Protein AF-A0A937BS27-F1 (afdb_monomer_lite)

Sequence (118 aa):
MKKFSLFVVASVIVLVSCSKSSGGGTTNPGGFVPDCTTAKTFSADVLPIITSSCAVAGCHASGSFNGPGALTNFAQVSAAKSSIRSAVAAGTMPKTGSLSAAQKSAIVCWIDAGAANN

pLDDT: mean 85.56, std 19.28, range [40.44, 98.62]

Radius of gyration: 21.86 Å; chains: 1; bounding box: 82×33×34 Å

Secondary structure (DSSP, 8-state):
----------------------------TT------SS---IIIIIHHHHHHHTS-TTTTSTT--STT---SSHHHHHHTHHHHHHHHHHT--SSSS---HHHHHHHHHHHHTT----

Structure (mmCIF, N/CA/C/O backbone):
data_AF-A0A937BS27-F1
#
_entry.id   AF-A0A937BS27-F1
#
loop_
_atom_site.group_PDB
_atom_site.id
_atom_site.type_symbol
_atom_site.label_atom_id
_atom_site.label_alt_id
_atom_site.label_comp_id
_atom_site.label_asym_id
_atom_site.label_entity_id
_atom_site.label_seq_id
_atom_site.pdbx_PDB_ins_code
_atom_site.Cartn_x
_atom_site.Cartn_y
_atom_site.Cartn_z
_atom_site.occupancy
_atom_site.B_iso_or_equiv
_atom_site.auth_seq_id
_atom_site.auth_comp_id
_atom_site.auth_asym_id
_atom_site.auth_atom_id
_atom_site.pdbx_PDB_model_num
ATOM 1 N N . MET A 1 1 ? 69.633 9.240 -17.815 1.00 40.94 1 MET A N 1
ATOM 2 C CA .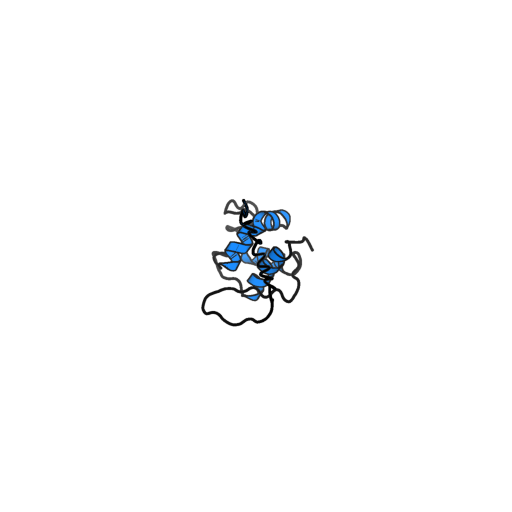 MET A 1 1 ? 68.744 9.018 -18.977 1.00 40.94 1 MET A CA 1
ATOM 3 C C . MET A 1 1 ? 67.801 7.861 -18.685 1.00 40.94 1 MET A C 1
ATOM 5 O O . MET A 1 1 ? 68.317 6.772 -18.504 1.00 40.94 1 MET A O 1
ATOM 9 N N . LYS A 1 2 ? 66.477 8.111 -18.723 1.00 46.69 2 LYS A N 1
ATOM 10 C CA . LYS A 1 2 ? 65.360 7.134 -18.731 1.00 46.69 2 LYS A CA 1
ATOM 11 C C . LYS A 1 2 ? 65.286 6.217 -17.477 1.00 46.69 2 LYS A C 1
ATOM 13 O O . LYS A 1 2 ? 66.284 5.672 -17.048 1.00 46.69 2 LYS A O 1
ATOM 18 N N . LYS A 1 3 ? 64.144 5.943 -16.841 1.00 46.56 3 LYS A N 1
ATOM 19 C CA . LYS A 1 3 ? 62.811 5.615 -17.373 1.00 46.56 3 LYS A CA 1
ATOM 20 C C . LYS A 1 3 ? 61.772 5.975 -16.293 1.00 46.56 3 LYS A C 1
ATOM 22 O O . LYS A 1 3 ? 61.862 5.471 -15.179 1.00 46.56 3 LYS A O 1
ATOM 27 N N . PHE A 1 4 ? 60.830 6.859 -16.610 1.00 50.81 4 PHE A N 1
ATOM 28 C CA . PHE A 1 4 ? 59.700 7.197 -15.741 1.00 50.81 4 PHE A CA 1
ATOM 29 C C . PHE A 1 4 ? 58.688 6.049 -15.853 1.00 50.81 4 PHE A C 1
ATOM 31 O O . PHE A 1 4 ? 58.150 5.815 -16.935 1.00 50.81 4 PHE A O 1
ATOM 38 N N . SER A 1 5 ? 58.516 5.271 -14.783 1.00 46.62 5 SER A N 1
ATOM 39 C CA . SER A 1 5 ? 57.571 4.150 -14.767 1.00 46.62 5 SER A CA 1
ATOM 40 C C . SER A 1 5 ? 56.149 4.698 -14.681 1.00 46.62 5 SER A C 1
ATOM 42 O O . SER A 1 5 ? 55.771 5.332 -13.698 1.00 46.62 5 SER A O 1
ATOM 44 N N . LEU A 1 6 ? 55.392 4.489 -15.754 1.00 46.66 6 LEU A N 1
ATOM 45 C CA . LEU A 1 6 ? 54.004 4.890 -15.926 1.00 46.66 6 LEU A CA 1
ATOM 46 C C . LEU A 1 6 ? 53.112 3.999 -15.038 1.00 46.66 6 LEU A C 1
ATOM 48 O O . LEU A 1 6 ? 52.943 2.814 -15.320 1.00 46.66 6 LEU A O 1
ATOM 52 N N . PHE A 1 7 ? 52.550 4.550 -13.960 1.00 47.56 7 PHE A N 1
ATOM 53 C CA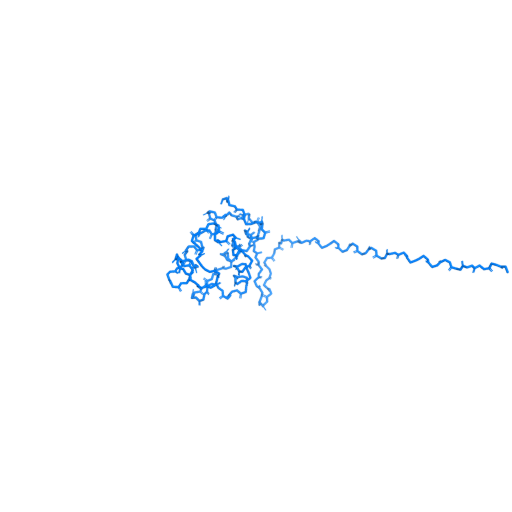 . PHE A 1 7 ? 51.508 3.879 -13.179 1.00 47.56 7 PHE A CA 1
ATOM 54 C C . PHE A 1 7 ? 50.194 3.910 -13.971 1.00 47.56 7 PHE A C 1
ATOM 56 O O . PHE A 1 7 ? 49.441 4.879 -13.922 1.00 47.56 7 PHE A O 1
ATOM 63 N N . VAL A 1 8 ? 49.922 2.844 -14.724 1.00 53.34 8 VAL A N 1
ATOM 64 C CA . VAL A 1 8 ? 48.595 2.577 -15.288 1.00 53.34 8 VAL A CA 1
ATOM 65 C C . VAL A 1 8 ? 47.761 1.928 -14.187 1.00 53.34 8 VAL A C 1
ATOM 67 O O . VAL A 1 8 ? 47.819 0.720 -13.971 1.00 53.34 8 VAL A O 1
ATOM 70 N N . VAL A 1 9 ? 47.002 2.743 -13.453 1.00 56.38 9 VAL A N 1
ATOM 71 C CA . VAL A 1 9 ? 45.943 2.257 -12.562 1.00 56.38 9 VAL A CA 1
ATOM 72 C C . VAL A 1 9 ? 44.766 1.867 -13.454 1.00 56.38 9 VAL A C 1
ATOM 74 O O . VAL A 1 9 ? 43.913 2.687 -13.783 1.00 56.38 9 VAL A O 1
ATOM 77 N N . ALA A 1 10 ? 44.769 0.619 -13.920 1.00 56.59 10 ALA A N 1
ATOM 78 C CA . ALA A 1 10 ? 43.636 0.038 -14.621 1.00 56.59 10 ALA A CA 1
ATOM 79 C C . ALA A 1 10 ? 42.499 -0.167 -13.612 1.00 56.59 10 ALA A C 1
ATOM 81 O O . ALA A 1 10 ? 42.590 -0.993 -12.702 1.00 56.59 10 ALA A O 1
ATOM 82 N N . SER A 1 11 ? 41.455 0.646 -13.761 1.00 58.88 11 SER A N 1
ATOM 83 C CA . SER A 1 11 ? 40.210 0.590 -13.011 1.00 58.88 11 SER A CA 1
ATOM 84 C C . SER A 1 11 ? 39.641 -0.826 -12.979 1.00 58.88 11 SER A C 1
ATOM 86 O O . SER A 1 11 ? 39.311 -1.420 -14.004 1.00 58.88 11 SER A O 1
ATOM 88 N N . VAL A 1 12 ? 39.495 -1.335 -11.763 1.00 61.19 12 VAL A N 1
ATOM 89 C CA . VAL A 1 12 ? 38.748 -2.543 -11.432 1.00 61.19 12 VAL A CA 1
ATOM 90 C C . VAL A 1 12 ? 37.269 -2.268 -11.717 1.00 61.19 12 VAL A C 1
ATOM 92 O O . VAL A 1 12 ? 36.560 -1.698 -10.892 1.00 61.19 12 VAL A O 1
ATOM 95 N N . ILE A 1 13 ? 36.801 -2.634 -12.911 1.00 64.50 13 ILE A N 1
ATOM 96 C CA . ILE A 1 13 ? 35.370 -2.683 -13.221 1.00 64.50 13 ILE A CA 1
ATOM 97 C C . ILE A 1 13 ? 34.870 -4.056 -12.770 1.00 64.50 13 ILE A C 1
ATOM 99 O O . ILE A 1 13 ? 34.873 -5.030 -13.519 1.00 64.50 13 ILE A O 1
ATOM 103 N N . VAL A 1 14 ? 34.455 -4.132 -11.509 1.00 59.16 14 VAL A N 1
ATOM 104 C CA . VAL A 1 14 ? 33.684 -5.263 -10.990 1.00 59.16 14 VAL A CA 1
ATOM 105 C C . VAL A 1 14 ? 32.234 -5.046 -11.415 1.00 59.16 14 VAL A C 1
ATOM 107 O O . VAL A 1 14 ? 31.465 -4.365 -10.742 1.00 59.16 14 VAL A O 1
ATOM 110 N N . LEU A 1 15 ? 31.857 -5.609 -12.566 1.00 61.12 15 LEU A N 1
ATOM 111 C CA . LEU A 1 15 ? 30.451 -5.794 -12.924 1.00 61.12 15 LEU A CA 1
ATOM 112 C C . LEU A 1 15 ? 29.905 -6.980 -12.124 1.00 61.12 15 LEU A C 1
ATOM 114 O O . LEU A 1 15 ? 29.778 -8.093 -12.631 1.00 61.12 15 LEU A O 1
ATOM 118 N N . VAL A 1 16 ? 29.582 -6.742 -10.851 1.00 62.88 16 VAL A N 1
ATOM 119 C CA . VAL A 1 16 ? 28.670 -7.620 -10.111 1.00 62.8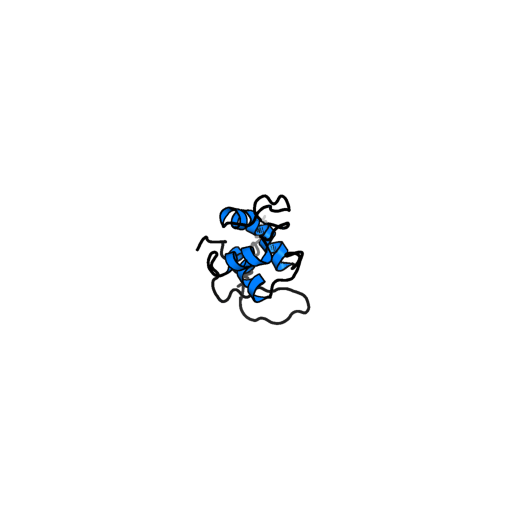8 16 VAL A CA 1
ATOM 120 C C . VAL A 1 16 ? 27.283 -7.427 -10.718 1.00 62.88 16 VAL A C 1
ATOM 122 O O . VAL A 1 16 ? 26.537 -6.512 -10.377 1.00 62.88 16 VAL A O 1
ATOM 125 N N . SER A 1 17 ? 26.964 -8.282 -11.687 1.00 60.28 17 SER A N 1
ATOM 126 C CA . SER A 1 17 ? 25.605 -8.468 -12.178 1.00 60.28 17 SER A CA 1
ATOM 127 C C . SER A 1 17 ? 24.849 -9.304 -11.148 1.00 60.28 17 SER A C 1
ATOM 129 O O . SER A 1 17 ? 24.943 -10.530 -11.120 1.00 60.28 17 SER A O 1
ATOM 131 N N . CYS A 1 18 ? 24.132 -8.636 -10.246 1.00 61.88 18 CYS A N 1
ATOM 132 C CA . CYS A 1 18 ? 23.136 -9.295 -9.413 1.00 61.88 18 CYS A CA 1
ATOM 133 C C . CYS A 1 18 ? 21.871 -9.508 -10.247 1.00 61.88 18 CYS A C 1
ATOM 135 O O . CYS A 1 18 ? 20.975 -8.665 -10.272 1.00 61.88 18 CYS A O 1
ATOM 137 N N . SER A 1 19 ? 21.781 -10.660 -10.910 1.00 58.69 19 SER A N 1
ATOM 138 C CA . SER A 1 19 ? 20.506 -11.178 -11.398 1.00 58.69 19 SER A CA 1
ATOM 139 C C . SER A 1 19 ? 19.615 -11.436 -10.184 1.00 58.69 19 SER A C 1
ATOM 141 O O . SER A 1 19 ? 19.852 -12.374 -9.421 1.00 58.69 19 SER A O 1
ATOM 143 N N . LYS A 1 20 ? 18.595 -10.599 -9.967 1.00 50.12 20 LYS A N 1
ATOM 144 C 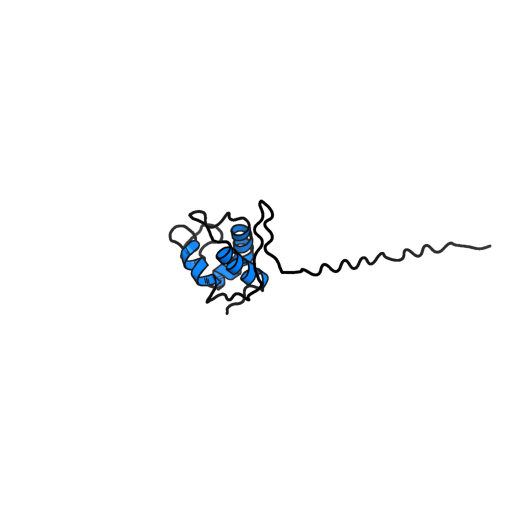CA . LYS A 1 20 ? 17.543 -10.872 -8.983 1.00 50.12 20 LYS A CA 1
ATOM 145 C C . LYS A 1 20 ? 16.745 -12.081 -9.480 1.00 50.12 20 LYS A C 1
ATOM 147 O O . LYS A 1 20 ? 15.770 -11.933 -10.208 1.00 50.12 20 LYS A O 1
ATOM 152 N N . SER A 1 21 ? 17.203 -13.279 -9.120 1.00 46.81 21 SER A N 1
ATOM 153 C CA . SER A 1 21 ? 16.450 -14.514 -9.309 1.00 46.81 21 SER A CA 1
ATOM 154 C C . SER A 1 21 ? 15.253 -14.479 -8.361 1.00 46.81 21 SER A C 1
ATOM 156 O O . SER A 1 21 ? 15.403 -14.547 -7.141 1.00 46.81 21 SER A O 1
ATOM 158 N N . SER A 1 22 ? 14.068 -14.274 -8.928 1.00 66.44 22 SER A N 1
ATOM 159 C CA . SER A 1 22 ? 12.791 -14.383 -8.231 1.00 66.44 22 SER A CA 1
ATOM 160 C C . SER A 1 22 ? 12.287 -15.806 -8.437 1.00 66.44 22 SER A C 1
ATOM 162 O O . SER A 1 22 ? 11.847 -16.148 -9.530 1.00 66.44 22 SER A O 1
ATOM 164 N N . GLY A 1 23 ? 12.368 -16.642 -7.408 1.00 51.97 23 GLY A N 1
ATOM 165 C CA . GLY A 1 23 ? 11.796 -17.982 -7.454 1.00 51.97 23 GLY A CA 1
ATOM 166 C C . GLY A 1 23 ? 12.229 -18.828 -6.267 1.00 51.97 23 GLY A C 1
ATOM 167 O O . GLY A 1 23 ? 13.411 -19.114 -6.114 1.00 51.97 23 GLY A O 1
ATOM 168 N N . GLY A 1 24 ? 11.258 -19.237 -5.451 1.00 44.34 24 GLY A N 1
ATOM 169 C CA . GLY A 1 24 ? 11.448 -20.227 -4.395 1.00 44.34 24 GLY A CA 1
ATOM 170 C C . GLY A 1 24 ? 11.221 -19.661 -3.001 1.00 44.34 24 GLY A C 1
ATOM 171 O O . GLY A 1 24 ? 12.137 -19.145 -2.364 1.00 44.34 24 GLY A O 1
ATOM 172 N N . GLY A 1 25 ? 9.987 -19.796 -2.512 1.00 59.28 25 GLY A N 1
ATOM 173 C CA . GLY A 1 25 ? 9.698 -19.729 -1.087 1.00 59.28 25 GLY A CA 1
ATOM 174 C C . GLY A 1 25 ? 10.476 -20.826 -0.368 1.00 59.28 25 GLY A C 1
ATOM 175 O O . GLY A 1 25 ? 10.050 -21.974 -0.320 1.00 59.28 25 GLY A O 1
ATOM 176 N N . THR A 1 26 ? 11.625 -20.454 0.183 1.00 40.44 26 THR A N 1
ATOM 177 C CA . THR A 1 26 ? 12.373 -21.244 1.159 1.00 40.44 26 THR A CA 1
ATOM 178 C C . THR A 1 26 ? 12.389 -20.455 2.453 1.00 40.44 26 THR A C 1
ATOM 180 O O . THR A 1 26 ? 12.870 -19.325 2.527 1.00 40.44 26 THR A O 1
ATOM 183 N N . THR A 1 27 ? 11.770 -21.058 3.457 1.00 50.44 27 THR A N 1
ATOM 184 C CA . THR A 1 27 ? 11.615 -20.586 4.825 1.00 50.44 27 THR A CA 1
ATOM 185 C C . THR A 1 27 ? 12.974 -20.284 5.455 1.00 50.44 27 THR A C 1
ATOM 187 O O . THR A 1 27 ? 13.618 -21.173 6.008 1.00 50.44 27 THR A O 1
ATOM 190 N N . ASN A 1 28 ? 13.401 -19.022 5.416 1.00 45.88 28 ASN A N 1
ATOM 191 C CA . ASN A 1 28 ? 14.286 -18.505 6.454 1.00 45.88 28 ASN A CA 1
ATOM 192 C C . ASN A 1 28 ? 13.453 -18.351 7.736 1.00 45.88 28 ASN A C 1
ATOM 194 O O . ASN A 1 28 ? 12.343 -17.810 7.662 1.00 45.88 28 ASN A O 1
ATOM 198 N N . PRO A 1 29 ? 13.946 -18.778 8.909 1.00 49.31 29 PRO A N 1
ATOM 199 C CA . PRO A 1 29 ? 13.243 -18.558 10.162 1.00 49.31 29 PRO A CA 1
ATOM 200 C C . PRO A 1 29 ? 13.354 -17.067 10.523 1.00 49.31 29 PRO A C 1
ATOM 202 O O . PRO A 1 29 ? 14.267 -16.661 11.231 1.00 49.31 29 PRO A O 1
ATOM 205 N N . GLY A 1 30 ? 12.458 -16.228 9.986 1.00 59.91 30 GLY A N 1
ATOM 206 C CA . GLY A 1 30 ? 12.243 -14.861 10.483 1.00 59.91 30 GLY A CA 1
ATOM 207 C C . GLY A 1 30 ? 12.004 -13.738 9.465 1.00 59.91 30 GLY A C 1
ATOM 208 O O . GLY A 1 30 ? 11.758 -12.616 9.898 1.00 59.91 30 GLY A O 1
ATOM 209 N N . GLY A 1 31 ? 12.048 -13.975 8.147 1.00 72.75 31 GLY A N 1
ATOM 210 C CA . GLY A 1 31 ? 11.916 -12.902 7.143 1.00 72.75 31 GLY A CA 1
ATOM 211 C C . GLY A 1 31 ? 10.747 -13.086 6.172 1.00 72.75 31 GLY A C 1
ATOM 212 O O . GLY A 1 31 ? 10.619 -14.143 5.561 1.00 72.75 31 GLY A O 1
ATOM 213 N N . PHE A 1 32 ? 9.917 -12.051 5.987 1.00 88.50 32 PHE A N 1
ATOM 214 C CA . PHE A 1 32 ? 8.913 -12.012 4.915 1.00 88.50 32 PHE A CA 1
ATOM 215 C C . PHE A 1 32 ? 9.599 -11.847 3.550 1.00 88.50 32 PHE A C 1
ATOM 217 O O . PHE A 1 32 ? 10.330 -10.880 3.333 1.00 88.50 32 PHE A O 1
ATOM 224 N N . VAL A 1 33 ? 9.326 -12.771 2.625 1.00 92.12 33 VAL A N 1
ATOM 225 C CA . VAL A 1 33 ? 9.751 -12.699 1.220 1.00 92.12 33 VAL A CA 1
ATOM 226 C C . VAL A 1 33 ? 8.489 -12.675 0.347 1.00 92.12 33 VAL A C 1
ATOM 228 O O . VAL A 1 33 ? 7.717 -13.631 0.413 1.00 92.12 33 VAL A O 1
ATOM 231 N N . PRO A 1 34 ? 8.236 -11.603 -0.428 1.00 94.06 34 PRO A N 1
ATOM 232 C CA . PRO A 1 34 ? 7.039 -11.503 -1.260 1.00 94.06 34 PRO A CA 1
ATOM 233 C C . PRO A 1 34 ? 7.116 -12.433 -2.481 1.00 94.06 34 PRO A C 1
ATOM 235 O O . PRO A 1 34 ? 8.145 -12.491 -3.156 1.00 94.06 34 PRO A O 1
ATOM 238 N N . ASP A 1 35 ? 6.011 -13.114 -2.792 1.00 94.88 35 ASP A N 1
ATOM 239 C CA . ASP A 1 35 ? 5.847 -13.869 -4.040 1.00 94.88 35 ASP A CA 1
ATOM 240 C C . ASP A 1 35 ? 5.239 -12.975 -5.130 1.00 94.88 35 ASP A C 1
ATOM 242 O O . ASP A 1 35 ? 4.046 -12.664 -5.112 1.00 94.88 35 ASP A O 1
ATOM 246 N N . CYS A 1 36 ? 6.083 -12.566 -6.079 1.00 95.88 36 CYS A N 1
ATOM 247 C CA . CYS A 1 36 ? 5.718 -11.698 -7.200 1.00 95.88 36 CYS A CA 1
ATOM 248 C C . CYS A 1 36 ? 5.689 -12.437 -8.545 1.00 95.88 36 CYS A C 1
ATOM 250 O O . CYS A 1 36 ? 5.846 -11.808 -9.589 1.00 95.88 36 CYS A O 1
ATOM 252 N N . THR A 1 37 ? 5.521 -13.765 -8.539 1.00 94.88 37 THR A N 1
ATOM 253 C CA . THR A 1 37 ? 5.442 -14.576 -9.772 1.00 94.88 37 THR A CA 1
ATOM 254 C C . THR A 1 37 ? 4.250 -14.201 -10.651 1.00 94.88 37 THR A C 1
ATOM 256 O O . THR A 1 37 ? 4.325 -14.302 -11.873 1.00 94.88 37 THR A O 1
ATOM 259 N N . THR A 1 38 ? 3.160 -13.734 -10.039 1.00 93.69 38 THR A N 1
ATOM 260 C CA . THR A 1 38 ? 1.971 -13.231 -10.735 1.00 93.69 38 THR A CA 1
ATOM 261 C C . THR A 1 38 ? 1.876 -11.719 -10.577 1.00 93.69 38 THR A C 1
ATOM 263 O O . THR A 1 38 ? 1.933 -11.214 -9.452 1.00 93.69 38 THR A O 1
ATOM 266 N N . ALA A 1 39 ? 1.684 -11.007 -11.691 1.00 95.50 39 ALA A N 1
ATOM 267 C CA . ALA A 1 39 ? 1.466 -9.564 -11.684 1.00 95.50 39 ALA A CA 1
ATOM 268 C C . ALA A 1 39 ? 0.230 -9.196 -10.848 1.00 95.50 39 ALA A C 1
ATOM 270 O O . ALA A 1 39 ? -0.773 -9.909 -10.860 1.00 95.50 39 ALA A O 1
ATOM 271 N N . LYS A 1 40 ? 0.324 -8.087 -10.111 1.00 97.69 40 LYS A N 1
ATOM 272 C CA . LYS A 1 40 ? -0.716 -7.611 -9.194 1.00 97.69 40 LYS A CA 1
ATOM 273 C C . LYS A 1 40 ? -1.264 -6.280 -9.668 1.00 97.69 40 LYS A C 1
ATOM 275 O O . LYS A 1 40 ? -0.500 -5.412 -10.092 1.00 97.69 40 LYS A O 1
ATOM 280 N N . THR A 1 41 ? -2.577 -6.139 -9.584 1.00 98.00 41 THR A N 1
ATOM 281 C CA . THR A 1 41 ? -3.321 -4.957 -10.012 1.00 98.00 41 THR A CA 1
ATOM 282 C C . THR A 1 41 ? -3.857 -4.185 -8.819 1.00 98.00 41 THR A C 1
ATOM 284 O O . THR A 1 41 ? -4.111 -4.753 -7.751 1.00 98.00 41 THR A O 1
ATOM 287 N N . PHE A 1 42 ? -4.030 -2.875 -8.974 1.00 98.56 42 PHE A N 1
ATOM 288 C CA . PHE A 1 42 ? -4.561 -2.077 -7.878 1.00 98.56 42 PHE A CA 1
ATOM 289 C C . PHE A 1 42 ? -6.013 -2.454 -7.580 1.00 98.56 42 PHE A C 1
ATOM 291 O O . PHE A 1 42 ? -6.351 -2.737 -6.432 1.00 98.56 42 PHE A O 1
ATOM 298 N N . SER A 1 43 ? -6.861 -2.466 -8.605 1.00 97.94 43 SER A N 1
ATOM 299 C CA . SER A 1 43 ? -8.307 -2.610 -8.460 1.00 97.94 43 SER A CA 1
ATOM 300 C C . SER A 1 43 ? -8.732 -3.998 -7.973 1.00 97.94 43 SER A C 1
ATOM 302 O O . SER A 1 43 ? -9.603 -4.083 -7.106 1.00 97.94 43 SER A O 1
ATOM 304 N N . ALA A 1 44 ? -8.107 -5.069 -8.475 1.00 98.00 44 ALA A N 1
ATOM 305 C CA . ALA A 1 44 ? -8.505 -6.438 -8.149 1.00 98.00 44 ALA A CA 1
ATOM 306 C C . ALA A 1 44 ? -7.731 -7.039 -6.967 1.00 98.00 44 ALA A C 1
ATOM 308 O O . ALA A 1 44 ? -8.323 -7.760 -6.166 1.00 98.00 44 ALA A O 1
ATOM 309 N N . ASP A 1 45 ? -6.431 -6.752 -6.830 1.00 98.38 45 ASP A N 1
ATOM 310 C CA . ASP A 1 45 ? -5.597 -7.410 -5.815 1.00 98.38 45 ASP A CA 1
ATOM 311 C C . ASP A 1 45 ? -5.371 -6.549 -4.567 1.00 98.38 45 ASP A C 1
ATOM 313 O O . ASP A 1 45 ? -5.382 -7.065 -3.451 1.00 98.38 45 ASP A O 1
ATOM 317 N N . VAL A 1 46 ? -5.138 -5.242 -4.725 1.00 98.62 46 VAL A N 1
ATOM 318 C CA . VAL A 1 46 ? -4.667 -4.384 -3.620 1.00 98.62 46 VAL A CA 1
ATOM 319 C C . VAL A 1 46 ? -5.804 -3.660 -2.917 1.00 98.62 46 VAL A C 1
ATOM 321 O O . VAL A 1 46 ? -5.880 -3.687 -1.687 1.00 98.62 46 VAL A O 1
ATOM 324 N N . LEU A 1 47 ? -6.687 -3.009 -3.673 1.00 98.25 47 LEU A N 1
ATOM 325 C CA . LEU A 1 47 ? -7.759 -2.184 -3.129 1.00 98.25 47 LEU A CA 1
ATOM 326 C C . LEU A 1 47 ? -8.665 -2.968 -2.167 1.00 98.25 47 LEU A C 1
ATOM 328 O O . LEU A 1 47 ? -8.891 -2.450 -1.072 1.00 98.25 47 LEU A O 1
ATOM 332 N N . PRO A 1 48 ? -9.105 -4.211 -2.462 1.00 98.44 48 PRO A N 1
ATOM 333 C CA . PRO A 1 48 ? -9.920 -4.975 -1.520 1.00 98.44 48 PRO A CA 1
ATOM 334 C C . PRO A 1 48 ? -9.225 -5.162 -0.165 1.00 98.44 48 PRO A C 1
ATOM 336 O O . PRO A 1 48 ? -9.840 -4.938 0.876 1.00 98.44 48 PRO A O 1
ATOM 339 N N . ILE A 1 49 ? -7.920 -5.459 -0.167 1.00 98.56 49 ILE A N 1
ATOM 340 C CA . ILE A 1 49 ? -7.127 -5.648 1.056 1.00 98.56 49 ILE A CA 1
ATOM 341 C C . ILE A 1 49 ? -7.001 -4.334 1.831 1.00 98.56 49 ILE A C 1
ATOM 343 O O . ILE A 1 49 ? -7.202 -4.303 3.047 1.00 98.56 49 ILE A O 1
ATOM 347 N N . ILE A 1 50 ? -6.697 -3.231 1.139 1.00 98.31 50 ILE A N 1
ATOM 348 C CA . ILE A 1 50 ? -6.617 -1.908 1.766 1.00 98.31 50 ILE A CA 1
ATOM 349 C C . ILE A 1 50 ? -7.961 -1.547 2.402 1.00 98.31 50 ILE A C 1
ATOM 351 O O . ILE A 1 50 ? -7.988 -1.119 3.556 1.00 98.31 50 ILE A O 1
ATOM 355 N N . THR A 1 51 ? -9.078 -1.767 1.705 1.00 97.56 51 THR A N 1
ATOM 356 C CA . THR A 1 51 ? -10.412 -1.452 2.234 1.00 97.56 51 THR A CA 1
ATOM 357 C C . THR A 1 51 ? -10.798 -2.307 3.437 1.00 97.56 51 THR A C 1
ATOM 359 O O . THR A 1 51 ? -11.360 -1.776 4.391 1.00 97.56 51 THR A O 1
ATOM 362 N N . SER A 1 52 ? -10.461 -3.600 3.441 1.00 97.25 52 SER A N 1
ATOM 363 C CA . SER A 1 52 ? -10.853 -4.517 4.516 1.00 97.25 52 SER A CA 1
ATOM 364 C C . SER A 1 52 ? -9.961 -4.433 5.750 1.00 97.25 52 SER A C 1
ATOM 366 O O . SER A 1 52 ? -10.396 -4.777 6.845 1.00 97.25 52 SER A O 1
ATOM 368 N N . SER A 1 53 ? -8.695 -4.047 5.577 1.00 97.81 53 SER A N 1
ATOM 369 C CA . SER A 1 53 ? -7.667 -4.238 6.608 1.00 97.81 53 SER A CA 1
ATOM 370 C C . SER A 1 53 ? -6.917 -2.964 6.987 1.00 97.81 53 SER A C 1
ATOM 372 O O . SER A 1 53 ? -6.223 -2.957 8.000 1.00 97.81 53 SER A O 1
ATOM 374 N N . CYS A 1 54 ? -7.039 -1.882 6.216 1.00 97.44 54 CYS A N 1
ATOM 375 C CA . CYS A 1 54 ? -6.342 -0.623 6.489 1.00 97.44 54 CYS A CA 1
ATOM 376 C C . CYS A 1 54 ? -7.327 0.537 6.650 1.00 97.44 54 CYS A C 1
ATOM 378 O O . CYS A 1 54 ? -7.318 1.225 7.674 1.00 97.44 54 CYS A O 1
ATOM 380 N N . ALA A 1 55 ? -8.207 0.731 5.666 1.00 97.50 55 ALA A N 1
ATOM 381 C CA . ALA A 1 55 ? -9.168 1.827 5.594 1.00 97.50 55 ALA A CA 1
ATOM 382 C C . ALA A 1 55 ? -10.414 1.601 6.471 1.00 97.50 55 ALA A C 1
ATOM 384 O O . ALA A 1 55 ? -11.543 1.868 6.068 1.00 97.50 55 ALA A O 1
ATOM 385 N N . VAL A 1 56 ? -10.192 1.117 7.691 1.00 96.62 56 VAL A N 1
ATOM 386 C CA . VAL A 1 56 ? -11.227 0.851 8.691 1.00 96.62 56 VAL A CA 1
ATOM 387 C C . VAL A 1 56 ? -11.398 2.048 9.630 1.00 96.62 56 VAL A C 1
ATOM 389 O O . VAL A 1 56 ? -10.462 2.830 9.846 1.00 96.62 56 VAL A O 1
ATOM 392 N N . ALA A 1 57 ? -12.610 2.220 10.165 1.00 95.94 57 ALA A N 1
ATOM 393 C CA . ALA A 1 57 ? -12.944 3.328 11.058 1.00 95.94 57 ALA A CA 1
ATOM 394 C C . ALA A 1 57 ? -11.981 3.384 12.258 1.00 95.94 57 ALA A C 1
ATOM 396 O O . ALA A 1 57 ? -11.666 2.362 12.862 1.00 95.94 57 ALA A O 1
ATOM 397 N N . GLY A 1 58 ? -11.482 4.582 12.576 1.00 94.56 58 GLY A N 1
ATOM 398 C CA . GLY A 1 58 ? -10.485 4.788 13.634 1.00 94.56 58 GLY A CA 1
ATOM 399 C C . GLY A 1 58 ? -9.033 4.464 13.248 1.00 94.56 58 GLY A C 1
ATOM 400 O O . GLY A 1 58 ? -8.131 4.801 14.011 1.00 94.56 58 GLY A O 1
ATOM 401 N N . CYS A 1 59 ? -8.775 3.873 12.072 1.00 96.94 59 CYS A N 1
ATOM 402 C CA . CYS A 1 59 ? -7.424 3.609 11.556 1.00 96.94 59 CYS A CA 1
ATOM 403 C C . CYS A 1 59 ? -7.107 4.497 10.349 1.00 96.94 59 CYS A C 1
ATOM 405 O O . CYS A 1 59 ? -6.744 5.647 10.567 1.00 96.94 59 CYS A O 1
ATOM 407 N N . HIS A 1 60 ? -7.261 4.022 9.106 1.00 97.81 60 HIS A N 1
ATOM 408 C CA . HIS A 1 60 ? -6.969 4.781 7.873 1.00 97.81 60 HIS A CA 1
ATOM 409 C C . HIS A 1 60 ? -8.209 5.037 7.002 1.00 97.81 60 HIS A C 1
ATOM 411 O O . HIS A 1 60 ? -8.113 5.146 5.780 1.00 97.81 60 HIS A O 1
ATOM 417 N N . ALA A 1 61 ? -9.398 5.096 7.601 1.00 97.38 61 ALA A N 1
ATOM 418 C CA . ALA A 1 61 ? -10.617 5.496 6.897 1.00 97.38 61 ALA A CA 1
ATOM 419 C C . ALA A 1 61 ? -10.628 6.999 6.537 1.00 97.38 61 ALA A C 1
ATOM 421 O O . ALA A 1 61 ? -9.700 7.748 6.853 1.00 97.38 61 ALA A O 1
ATOM 422 N N . SER A 1 62 ? -11.700 7.443 5.873 1.00 96.88 62 SER A N 1
ATOM 423 C CA . SER A 1 62 ? -11.917 8.853 5.522 1.00 96.88 62 SER A CA 1
ATOM 424 C C . SER A 1 62 ? -11.799 9.766 6.748 1.00 96.88 62 SER A C 1
ATOM 426 O O . SER A 1 62 ? -12.299 9.432 7.821 1.00 96.88 62 SER A O 1
ATOM 428 N N . GLY A 1 63 ? -11.122 10.907 6.593 1.00 94.69 63 GLY A N 1
ATOM 429 C CA . GLY A 1 63 ? -10.875 11.857 7.684 1.00 94.69 63 GLY A CA 1
ATOM 430 C C . GLY A 1 63 ? -9.834 11.406 8.715 1.00 94.69 63 GLY A C 1
ATOM 431 O O . GLY A 1 63 ? -9.652 12.089 9.717 1.00 94.69 63 GLY A O 1
ATOM 432 N N . SER A 1 64 ? -9.147 10.277 8.502 1.00 97.00 64 SER A N 1
ATOM 433 C CA . SER A 1 64 ? -8.081 9.841 9.404 1.00 97.00 64 SER A CA 1
ATOM 434 C C . SER A 1 64 ? -6.873 10.781 9.378 1.00 97.00 64 SER A C 1
ATOM 436 O O . SER A 1 64 ? -6.367 11.135 8.311 1.00 97.00 64 SER A O 1
ATOM 438 N N . PHE A 1 65 ? -6.363 11.085 10.573 1.00 95.19 65 PHE A N 1
ATOM 439 C CA . PHE A 1 65 ? -5.095 11.782 10.808 1.00 95.19 65 PHE A CA 1
ATOM 440 C C . PHE A 1 65 ? -3.968 10.838 11.268 1.00 95.19 65 PHE A C 1
ATOM 442 O O . PHE A 1 65 ? -2.844 11.284 11.493 1.00 95.19 65 PHE A O 1
ATOM 449 N N . ASN A 1 66 ? -4.237 9.534 11.411 1.00 93.88 66 ASN A N 1
ATOM 450 C CA . ASN A 1 66 ? -3.208 8.552 11.753 1.00 93.88 66 ASN A CA 1
ATOM 451 C C . ASN A 1 66 ? -2.267 8.385 10.565 1.00 93.88 66 ASN A C 1
ATOM 453 O O . ASN A 1 66 ? -2.727 7.990 9.498 1.00 93.88 66 ASN A O 1
ATOM 457 N N . GLY A 1 67 ? -0.966 8.627 10.737 1.00 90.94 67 GLY A N 1
ATOM 458 C CA . GLY A 1 67 ? -0.002 8.546 9.634 1.00 90.94 67 GLY A CA 1
ATOM 459 C C . GLY A 1 67 ? -0.091 7.213 8.872 1.00 90.94 67 GLY A C 1
ATOM 460 O O . GLY A 1 67 ? -0.024 6.167 9.519 1.00 90.94 67 GLY A O 1
ATOM 461 N N . PRO A 1 68 ? -0.233 7.211 7.529 1.00 95.12 68 PRO A N 1
ATOM 462 C CA . PRO A 1 68 ? -0.096 8.341 6.589 1.00 95.12 68 PRO A CA 1
ATOM 463 C C . PRO A 1 68 ? -1.378 9.160 6.310 1.00 95.12 68 PRO A C 1
ATOM 465 O O . PRO A 1 68 ? -1.353 10.064 5.483 1.00 95.12 68 PRO A O 1
ATOM 468 N N . GLY A 1 69 ? -2.490 8.855 6.970 1.00 97.50 69 GLY A N 1
ATOM 469 C CA . GLY A 1 69 ? -3.800 9.480 6.796 1.00 97.50 69 GLY A CA 1
ATOM 470 C C . GLY A 1 69 ? -4.839 8.482 6.290 1.00 97.50 69 GLY A C 1
ATOM 471 O O . GLY A 1 69 ? -4.738 7.277 6.541 1.00 97.50 69 GLY A O 1
ATOM 472 N N . ALA A 1 70 ? -5.844 8.987 5.577 1.00 98.25 70 ALA A N 1
ATOM 473 C CA . ALA A 1 70 ? -6.838 8.162 4.899 1.00 98.25 70 ALA A CA 1
ATOM 474 C C . ALA A 1 70 ? -6.215 7.369 3.736 1.00 98.25 70 ALA A C 1
ATOM 476 O O . ALA A 1 70 ? -5.396 7.906 2.995 1.00 98.25 70 ALA A O 1
ATOM 477 N N . LEU A 1 71 ? -6.636 6.115 3.562 1.00 98.25 71 LEU A N 1
ATOM 478 C CA . LEU A 1 71 ? -6.211 5.192 2.502 1.00 98.25 71 LEU A CA 1
ATOM 479 C C . LEU A 1 71 ? -7.429 4.642 1.738 1.00 98.25 71 LEU A C 1
ATOM 481 O O . LEU A 1 71 ? -7.558 3.442 1.526 1.00 98.25 71 LEU A O 1
ATOM 485 N N . THR A 1 72 ? -8.368 5.511 1.368 1.00 97.12 72 THR A N 1
ATOM 486 C CA . THR A 1 72 ? -9.672 5.122 0.804 1.00 97.12 72 THR A CA 1
ATOM 487 C C . THR A 1 72 ? -9.718 5.127 -0.723 1.00 97.12 72 THR A C 1
ATOM 489 O O . THR A 1 72 ? -10.717 4.710 -1.303 1.00 97.12 72 THR A O 1
ATOM 492 N N . ASN A 1 73 ? -8.666 5.597 -1.395 1.00 97.12 73 ASN A N 1
ATOM 493 C CA . ASN A 1 73 ? -8.592 5.643 -2.854 1.00 97.12 73 ASN A CA 1
ATOM 494 C C . ASN A 1 73 ? -7.155 5.497 -3.376 1.00 97.12 73 ASN A C 1
ATOM 496 O O . ASN A 1 73 ? -6.184 5.587 -2.622 1.00 97.12 73 ASN A O 1
ATOM 500 N N . PHE A 1 74 ? -7.023 5.313 -4.693 1.00 98.44 74 PHE A N 1
ATOM 501 C CA . PHE A 1 74 ? -5.732 5.150 -5.363 1.00 98.44 74 PHE A CA 1
ATOM 502 C C . PHE A 1 74 ? -4.747 6.288 -5.076 1.00 98.44 74 PHE A C 1
ATOM 504 O O . PHE A 1 74 ? -3.586 6.022 -4.774 1.00 98.44 74 PHE A O 1
ATOM 511 N N . ALA A 1 75 ? -5.175 7.551 -5.165 1.00 98.50 75 ALA A N 1
ATOM 512 C CA . ALA A 1 75 ? -4.276 8.695 -5.001 1.00 98.50 75 ALA A CA 1
ATOM 513 C C . ALA A 1 75 ? -3.636 8.710 -3.605 1.00 98.50 75 ALA A C 1
ATOM 515 O O . ALA A 1 75 ? -2.432 8.907 -3.468 1.00 98.50 75 ALA A O 1
ATOM 516 N N . GLN A 1 76 ? -4.422 8.412 -2.574 1.00 98.50 76 GLN A N 1
ATOM 517 C CA . GLN A 1 76 ? -3.936 8.300 -1.201 1.00 98.50 76 GLN A CA 1
ATOM 518 C C . GLN A 1 76 ? -2.995 7.103 -1.003 1.00 98.50 76 GLN A C 1
ATOM 520 O O . GLN A 1 76 ? -1.912 7.248 -0.435 1.00 98.50 76 GLN A O 1
ATOM 525 N N . VAL A 1 77 ? -3.377 5.922 -1.501 1.00 98.50 77 VAL A N 1
ATOM 526 C CA . VAL A 1 77 ? -2.572 4.697 -1.360 1.00 98.50 77 VAL A CA 1
ATOM 527 C C . VAL A 1 77 ? -1.247 4.817 -2.115 1.00 98.50 77 VAL A C 1
ATOM 529 O O . VAL A 1 77 ? -0.191 4.489 -1.576 1.00 98.50 77 VAL A O 1
ATOM 532 N N . SER A 1 78 ? -1.279 5.328 -3.346 1.00 98.19 78 SER A N 1
ATOM 533 C CA . SER A 1 78 ? -0.087 5.536 -4.174 1.00 98.19 78 SER A CA 1
ATOM 534 C C . SER A 1 78 ? 0.853 6.591 -3.586 1.00 98.19 78 SER A C 1
ATOM 536 O O . SER A 1 78 ? 2.067 6.380 -3.599 1.00 98.19 78 SER A O 1
ATOM 538 N N . ALA A 1 79 ? 0.327 7.676 -3.007 1.00 98.38 79 ALA A N 1
ATOM 539 C CA . ALA A 1 79 ? 1.134 8.682 -2.316 1.00 98.38 79 ALA A CA 1
ATOM 540 C C . ALA A 1 79 ? 1.855 8.103 -1.086 1.00 98.38 79 ALA A C 1
ATOM 542 O O . ALA A 1 79 ? 3.003 8.449 -0.815 1.00 98.38 79 ALA A O 1
ATOM 543 N N . ALA A 1 80 ? 1.215 7.171 -0.376 1.00 98.38 80 ALA A N 1
ATOM 544 C CA . ALA A 1 80 ? 1.757 6.524 0.816 1.00 98.38 80 ALA A CA 1
ATOM 545 C C . ALA A 1 80 ? 2.516 5.209 0.543 1.00 98.38 80 ALA A C 1
ATOM 547 O O . ALA A 1 80 ? 2.892 4.507 1.487 1.00 98.38 80 ALA A O 1
ATOM 548 N N . LYS A 1 81 ? 2.754 4.846 -0.726 1.00 98.19 81 LYS A N 1
ATOM 549 C CA . LYS A 1 81 ? 3.247 3.513 -1.116 1.00 98.19 81 LYS A CA 1
ATOM 550 C C . LYS A 1 81 ? 4.525 3.076 -0.395 1.00 98.19 81 LYS A C 1
ATOM 552 O O . LYS A 1 81 ? 4.629 1.925 0.012 1.00 98.19 81 LYS A O 1
ATOM 557 N N . SER A 1 82 ? 5.487 3.970 -0.175 1.00 98.12 82 SER A N 1
ATOM 558 C CA . SER A 1 82 ? 6.740 3.632 0.515 1.00 98.12 82 SER A CA 1
ATOM 559 C C . SER A 1 82 ? 6.507 3.251 1.982 1.00 98.12 82 SER A C 1
ATOM 561 O O . SER A 1 82 ? 7.033 2.237 2.445 1.00 98.12 82 SER A O 1
ATOM 563 N N . SER A 1 83 ? 5.676 4.019 2.692 1.00 98.12 83 SER A N 1
ATOM 564 C CA . SER A 1 83 ? 5.283 3.759 4.081 1.00 98.12 83 SER A CA 1
ATOM 565 C C . SER A 1 83 ? 4.427 2.501 4.213 1.00 98.12 83 SER A C 1
ATOM 567 O O . SER A 1 83 ? 4.644 1.702 5.121 1.00 98.12 83 SER A O 1
ATOM 569 N N . ILE A 1 84 ? 3.481 2.290 3.292 1.00 98.38 84 ILE A N 1
ATOM 570 C CA . ILE A 1 84 ? 2.654 1.076 3.262 1.00 98.38 84 ILE A CA 1
ATOM 571 C C . ILE A 1 84 ? 3.546 -0.146 3.055 1.00 98.38 84 ILE A C 1
ATOM 573 O O . ILE A 1 84 ? 3.474 -1.100 3.826 1.00 98.38 84 ILE A O 1
ATOM 577 N N . ARG A 1 85 ? 4.428 -0.106 2.051 1.00 98.19 85 ARG A N 1
ATOM 578 C CA . ARG A 1 85 ? 5.326 -1.215 1.731 1.00 98.19 85 ARG A CA 1
ATOM 579 C C . ARG A 1 85 ? 6.179 -1.623 2.927 1.00 98.19 85 ARG A C 1
ATOM 581 O O . ARG A 1 85 ? 6.259 -2.811 3.228 1.00 98.19 85 ARG A O 1
ATOM 588 N N . SER A 1 86 ? 6.825 -0.664 3.595 1.00 97.25 86 SER A N 1
ATOM 589 C CA . SER A 1 86 ? 7.707 -0.957 4.730 1.00 97.25 86 SER A CA 1
ATOM 590 C C . SER A 1 86 ? 6.934 -1.529 5.918 1.00 97.25 86 SER A C 1
ATOM 592 O O . SER A 1 86 ? 7.347 -2.544 6.475 1.00 97.25 86 SER A O 1
ATOM 594 N N . ALA A 1 87 ? 5.782 -0.946 6.258 1.00 97.50 87 ALA A N 1
ATOM 595 C CA . ALA A 1 87 ? 4.964 -1.405 7.374 1.00 97.50 87 ALA A CA 1
ATOM 596 C C . ALA A 1 87 ? 4.358 -2.799 7.131 1.00 97.50 87 ALA A C 1
ATOM 598 O O . ALA A 1 87 ? 4.358 -3.643 8.028 1.00 97.50 87 ALA A O 1
ATOM 599 N N . VAL A 1 88 ? 3.894 -3.073 5.907 1.00 97.75 88 VAL A N 1
ATOM 600 C CA . VAL A 1 88 ? 3.338 -4.379 5.515 1.00 97.75 88 VAL A CA 1
ATOM 601 C C . VAL A 1 88 ? 4.423 -5.456 5.496 1.00 97.75 88 VAL A C 1
ATOM 603 O O . VAL A 1 88 ? 4.222 -6.536 6.061 1.00 97.75 88 VAL A O 1
ATOM 606 N N . ALA A 1 89 ? 5.590 -5.164 4.910 1.00 96.38 89 ALA A N 1
ATOM 607 C CA . ALA A 1 89 ? 6.713 -6.100 4.870 1.00 96.38 89 ALA A CA 1
ATOM 608 C C . ALA A 1 89 ? 7.239 -6.422 6.278 1.00 96.38 89 ALA A C 1
ATOM 610 O O . ALA A 1 89 ? 7.486 -7.586 6.588 1.00 96.38 89 ALA A O 1
ATOM 611 N N . ALA A 1 90 ? 7.331 -5.414 7.151 1.00 95.19 90 ALA A N 1
ATOM 612 C CA . ALA A 1 90 ? 7.703 -5.590 8.554 1.00 95.19 90 ALA A CA 1
ATOM 613 C C . ALA A 1 90 ? 6.593 -6.238 9.403 1.00 95.19 90 ALA A C 1
ATOM 615 O O . ALA A 1 90 ? 6.844 -6.660 10.527 1.00 95.19 90 ALA A O 1
ATOM 616 N N . GLY A 1 91 ? 5.359 -6.312 8.892 1.00 95.12 91 GLY A N 1
ATOM 617 C CA . GLY A 1 91 ? 4.204 -6.818 9.633 1.00 95.12 91 GLY A CA 1
ATOM 618 C C . GLY A 1 91 ? 3.757 -5.921 10.789 1.00 95.12 91 GLY A C 1
ATOM 619 O O . GLY A 1 91 ? 3.077 -6.404 11.685 1.00 95.12 91 GLY A O 1
ATOM 620 N N . THR A 1 92 ? 4.129 -4.639 10.787 1.00 95.75 92 THR A N 1
ATOM 621 C CA . THR A 1 92 ? 3.734 -3.665 11.821 1.00 95.75 92 THR A CA 1
ATOM 622 C C . THR A 1 92 ? 2.375 -3.024 11.551 1.00 95.75 92 THR A C 1
ATOM 624 O O . THR A 1 92 ? 1.811 -2.389 12.447 1.00 95.75 92 THR A O 1
ATOM 627 N N . MET A 1 93 ? 1.865 -3.183 10.325 1.00 97.12 93 MET A N 1
ATOM 628 C CA . MET A 1 93 ? 0.508 -2.839 9.923 1.00 97.12 93 MET A CA 1
ATOM 629 C C . MET A 1 93 ? -0.171 -4.040 9.254 1.00 97.12 93 MET A C 1
ATOM 631 O O . MET A 1 93 ? 0.479 -4.742 8.469 1.00 97.12 93 MET A O 1
ATOM 635 N N . PRO A 1 94 ? -1.477 -4.247 9.498 1.00 96.81 94 PRO A N 1
ATOM 636 C CA . PRO A 1 94 ? -2.361 -3.481 10.392 1.00 96.81 94 PRO A CA 1
ATOM 637 C C . PRO A 1 94 ? -2.005 -3.606 11.886 1.00 96.81 94 PRO A C 1
ATOM 639 O O . PRO A 1 94 ? -1.392 -4.585 12.295 1.00 96.81 94 PRO A O 1
ATOM 642 N N . LYS A 1 95 ? -2.381 -2.612 12.707 1.00 94.19 95 LYS A N 1
ATOM 643 C CA . LYS A 1 95 ? -2.194 -2.666 14.176 1.00 94.19 95 LYS A CA 1
ATOM 644 C C . LYS A 1 95 ? -3.111 -3.681 14.847 1.00 94.19 95 LYS A C 1
ATOM 646 O O . LYS A 1 95 ? -2.760 -4.248 15.877 1.00 94.19 95 LYS A O 1
ATOM 651 N N . THR A 1 96 ? -4.294 -3.862 14.278 1.00 90.06 96 THR A N 1
ATOM 652 C CA . THR A 1 96 ? -5.308 -4.805 14.728 1.00 90.06 96 THR A CA 1
ATOM 653 C C . THR A 1 96 ? -5.471 -5.877 13.655 1.00 90.06 96 THR A C 1
ATOM 655 O O . THR A 1 96 ? -5.753 -5.581 12.497 1.00 90.06 96 THR A O 1
ATOM 658 N N . GLY A 1 97 ? -5.260 -7.137 14.034 1.00 89.62 97 GLY A N 1
ATOM 659 C CA . GLY A 1 97 ? -5.256 -8.261 13.097 1.00 89.62 97 GLY A CA 1
ATOM 660 C C . GLY A 1 97 ? -3.919 -8.450 12.377 1.00 89.62 97 GLY A C 1
ATOM 661 O O . GLY A 1 97 ? -2.881 -7.947 12.800 1.00 89.62 97 GLY A O 1
ATOM 662 N N . SER A 1 98 ? -3.935 -9.237 11.305 1.00 92.50 98 SER A N 1
ATOM 663 C CA . SER A 1 98 ? -2.745 -9.562 10.523 1.00 92.50 98 SER A CA 1
ATOM 664 C C . SER A 1 98 ? -3.101 -9.796 9.057 1.00 92.50 98 SER A C 1
ATOM 666 O O . SER A 1 98 ? -4.228 -10.153 8.718 1.00 92.50 98 SER A O 1
ATOM 668 N N . LEU A 1 99 ? -2.124 -9.583 8.176 1.00 96.75 99 LEU A N 1
ATOM 669 C CA . LEU A 1 99 ? -2.223 -9.954 6.767 1.00 96.75 99 LEU A CA 1
ATOM 670 C C . LEU A 1 99 ? -1.597 -11.328 6.554 1.00 96.75 99 LEU A C 1
ATOM 672 O O . LEU A 1 99 ? -0.493 -11.596 7.041 1.00 96.75 99 LEU A O 1
ATOM 676 N N . SER A 1 100 ? -2.262 -12.158 5.756 1.00 96.69 100 SER A N 1
ATOM 677 C CA . SER A 1 100 ? -1.670 -13.385 5.226 1.00 96.69 100 SER A CA 1
ATOM 678 C C . SER A 1 100 ? -0.454 -13.078 4.343 1.00 96.69 100 SER A C 1
ATOM 680 O O . SER A 1 100 ? -0.314 -11.980 3.796 1.00 96.69 100 SER A O 1
ATOM 682 N N . ALA A 1 101 ? 0.421 -14.067 4.145 1.00 96.06 101 ALA A N 1
ATOM 683 C CA . ALA A 1 101 ? 1.575 -13.928 3.255 1.00 96.06 101 ALA A CA 1
ATOM 684 C C . ALA A 1 101 ? 1.170 -13.551 1.816 1.00 96.06 101 ALA A C 1
ATOM 686 O O . ALA A 1 101 ? 1.839 -12.728 1.188 1.00 96.06 101 ALA A O 1
ATOM 687 N N . ALA A 1 102 ? 0.049 -14.088 1.322 1.00 96.56 102 ALA A N 1
ATOM 688 C CA . ALA A 1 102 ? -0.488 -13.756 0.004 1.00 96.56 102 ALA A CA 1
ATOM 689 C C . ALA A 1 102 ? -0.949 -12.292 -0.076 1.00 96.56 102 ALA A C 1
ATOM 691 O O . ALA A 1 102 ? -0.613 -11.599 -1.032 1.00 96.56 102 ALA A O 1
ATOM 692 N N . GLN A 1 103 ? -1.638 -11.785 0.953 1.00 98.38 103 GLN A N 1
ATOM 693 C CA . GLN A 1 103 ? -2.060 -10.379 1.009 1.00 98.38 103 GLN A CA 1
ATOM 694 C C . GLN A 1 103 ? -0.869 -9.421 1.105 1.00 98.38 103 GLN A C 1
ATOM 696 O O . GLN A 1 103 ? -0.824 -8.414 0.399 1.00 98.38 103 GLN A O 1
ATOM 701 N N . LYS A 1 104 ? 0.132 -9.746 1.936 1.00 98.25 104 LYS A N 1
ATOM 702 C CA . LYS A 1 104 ? 1.377 -8.967 1.997 1.00 98.25 104 LYS A CA 1
ATOM 703 C C . LYS A 1 104 ? 2.079 -8.946 0.640 1.00 98.25 104 LYS A C 1
ATOM 705 O O . LYS A 1 104 ? 2.524 -7.887 0.207 1.00 98.25 104 LYS A O 1
ATOM 710 N N . SER A 1 105 ? 2.144 -10.094 -0.037 1.00 98.25 105 SER A N 1
ATOM 711 C CA . SER A 1 105 ? 2.742 -10.204 -1.372 1.00 98.25 105 SER A CA 1
ATOM 712 C C . SER A 1 105 ? 1.969 -9.377 -2.394 1.00 98.25 105 SER A C 1
ATOM 714 O O . SER A 1 105 ? 2.589 -8.614 -3.119 1.00 98.25 105 SER A O 1
ATOM 716 N N . ALA A 1 106 ? 0.633 -9.426 -2.398 1.00 98.56 106 ALA A N 1
ATOM 717 C CA . ALA A 1 106 ? -0.190 -8.622 -3.300 1.00 98.56 106 ALA A CA 1
ATOM 718 C C . ALA A 1 106 ? 0.154 -7.124 -3.220 1.00 98.56 106 ALA A C 1
ATOM 720 O O . ALA A 1 106 ? 0.442 -6.498 -4.239 1.00 98.56 106 ALA A O 1
ATOM 721 N N . ILE A 1 107 ? 0.214 -6.578 -2.001 1.00 98.62 107 ILE A N 1
ATOM 722 C CA . ILE A 1 107 ? 0.541 -5.166 -1.767 1.00 98.62 107 ILE A CA 1
ATOM 723 C C . ILE A 1 107 ? 1.994 -4.863 -2.151 1.00 98.62 107 ILE A C 1
ATOM 725 O O . ILE A 1 107 ? 2.251 -3.928 -2.907 1.00 98.62 107 ILE A O 1
ATOM 729 N N . VAL A 1 108 ? 2.957 -5.632 -1.634 1.00 98.50 108 VAL A N 1
ATOM 730 C CA . VAL A 1 108 ? 4.387 -5.344 -1.832 1.00 98.50 108 VAL A CA 1
ATOM 731 C C . VAL A 1 108 ? 4.790 -5.508 -3.295 1.00 98.50 108 VAL A C 1
ATOM 733 O O . VAL A 1 108 ? 5.480 -4.640 -3.821 1.00 98.50 108 VAL A O 1
ATOM 736 N N . CYS A 1 109 ? 4.316 -6.554 -3.972 1.00 9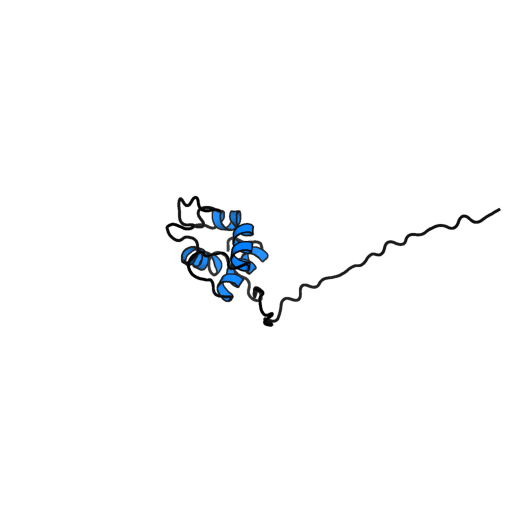8.44 109 CYS A N 1
ATOM 737 C CA . CYS A 1 109 ? 4.619 -6.793 -5.380 1.00 98.44 109 CYS A CA 1
ATOM 738 C C . CYS A 1 109 ? 4.010 -5.729 -6.292 1.00 98.44 109 CYS A C 1
ATOM 740 O O . CYS A 1 109 ? 4.678 -5.278 -7.216 1.00 98.44 109 CYS A O 1
ATOM 742 N N . TRP A 1 110 ? 2.778 -5.282 -6.027 1.00 98.62 110 TRP A N 1
ATOM 743 C CA . TRP A 1 110 ? 2.182 -4.177 -6.780 1.00 98.62 110 TRP A CA 1
ATOM 744 C C . TRP A 1 110 ? 2.981 -2.874 -6.611 1.00 98.62 110 TRP A C 1
ATOM 746 O O . TRP A 1 110 ? 3.241 -2.176 -7.594 1.00 98.62 110 TRP A O 1
ATOM 756 N N . ILE A 1 111 ? 3.433 -2.564 -5.389 1.00 98.56 111 ILE A N 1
ATOM 757 C CA . ILE A 1 111 ? 4.271 -1.380 -5.130 1.00 98.56 111 ILE A CA 1
ATOM 758 C C . ILE A 1 111 ? 5.623 -1.503 -5.840 1.00 98.56 111 ILE A C 1
ATOM 760 O O . ILE A 1 111 ? 6.056 -0.549 -6.488 1.00 98.56 111 ILE A O 1
ATOM 764 N N . ASP A 1 112 ? 6.260 -2.672 -5.754 1.00 97.62 112 ASP A N 1
ATOM 765 C CA . ASP A 1 112 ? 7.555 -2.955 -6.384 1.00 97.62 112 ASP A CA 1
ATOM 766 C C . ASP A 1 112 ? 7.482 -2.938 -7.914 1.00 97.62 112 ASP A C 1
ATOM 768 O O . ASP A 1 112 ? 8.456 -2.574 -8.570 1.00 97.62 112 ASP A O 1
ATOM 772 N N . ALA A 1 113 ? 6.318 -3.252 -8.485 1.00 97.69 113 ALA A N 1
ATOM 773 C CA . ALA A 1 113 ? 6.037 -3.149 -9.915 1.00 97.69 113 ALA A CA 1
ATOM 774 C C . ALA A 1 113 ? 5.685 -1.719 -10.379 1.00 97.69 113 ALA A C 1
ATOM 776 O O . ALA A 1 113 ? 5.351 -1.516 -11.544 1.00 97.69 113 ALA A O 1
ATOM 777 N N . GLY A 1 114 ? 5.752 -0.718 -9.494 1.00 97.12 114 GLY A N 1
ATOM 778 C CA . GLY A 1 114 ? 5.553 0.694 -9.838 1.00 97.12 114 GLY A CA 1
ATOM 779 C C . GLY A 1 114 ? 4.225 1.302 -9.383 1.00 97.12 114 GLY A C 1
ATOM 780 O O . GLY A 1 114 ? 4.020 2.497 -9.596 1.00 97.12 114 GLY A O 1
ATOM 781 N N . ALA A 1 115 ? 3.367 0.538 -8.696 1.00 97.81 115 ALA A N 1
ATOM 782 C CA . ALA A 1 115 ? 2.089 0.996 -8.146 1.00 97.81 115 ALA A CA 1
ATOM 783 C C . ALA A 1 115 ? 1.122 1.575 -9.203 1.00 97.81 115 ALA A C 1
ATOM 785 O O . ALA A 1 115 ? 0.569 2.664 -9.031 1.00 97.81 115 ALA A O 1
ATOM 786 N N . ALA A 1 116 ? 0.941 0.858 -10.316 1.00 97.88 116 ALA A N 1
ATOM 787 C CA . ALA A 1 116 ? 0.052 1.267 -11.404 1.00 97.88 116 ALA A CA 1
ATOM 788 C C . ALA A 1 116 ? -1.426 1.297 -10.971 1.00 97.88 116 ALA A C 1
ATOM 790 O O . ALA A 1 116 ? -1.856 0.484 -10.154 1.00 97.88 116 ALA A O 1
ATOM 791 N N . ASN A 1 117 ? -2.206 2.220 -11.540 1.00 98.12 117 ASN A N 1
ATOM 792 C CA . ASN A 1 117 ? -3.660 2.256 -11.372 1.00 98.12 117 ASN A CA 1
ATOM 793 C C . ASN A 1 117 ? -4.322 1.399 -12.461 1.00 98.12 117 ASN A C 1
ATOM 795 O O . ASN A 1 117 ? -4.547 1.896 -13.565 1.00 98.12 117 ASN A O 1
ATOM 799 N N . ASN A 1 118 ? -4.546 0.116 -12.183 1.00 95.31 118 ASN A N 1
ATOM 800 C CA . ASN A 1 118 ? -5.039 -0.876 -13.143 1.00 95.31 118 ASN A CA 1
ATOM 801 C C . ASN A 1 118 ? -5.989 -1.895 -12.514 1.00 95.31 118 ASN A C 1
ATOM 803 O O . ASN A 1 118 ? -6.017 -2.032 -11.267 1.00 95.31 118 ASN A O 1
#

Foldseek 3Di:
DDDDDDPPPDDDPPPPPPPPDQDDPDDDPPFQDARLVDPAACPPQQLVCCVVFACDPPGQPPPAPHPPHHPNDLVSCLVCLV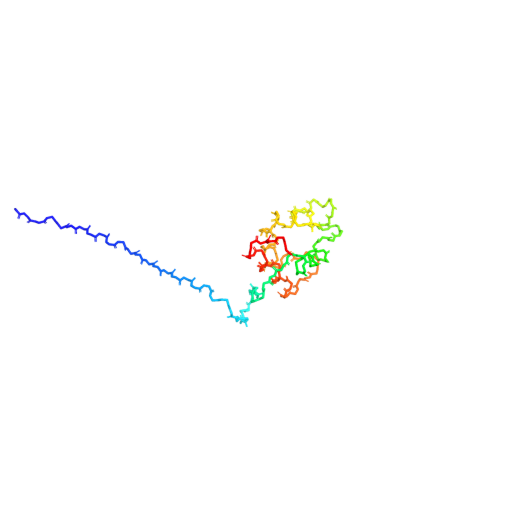VCLVCLRNQVPPVPDGDDSNNNNNSNSCVVVPVDHD